Protein AF-A0A817HLG3-F1 (afdb_monomer)

Secondary structure (DSSP, 8-state):
------PPB-BTTBSB---S-HHHH-GGG-SSPPSS-------------TTS-SEEEEEEEEEE-TT--EEEEEEEEEEE----

Foldseek 3Di:
DDDDDDFDDQDPNDTPDDDDDPCVVCVVQPPPDDPDDDDDDDPDPDPDDPPNDFAFDKDKDWDADPVGDIDIDIDGRDGDDDDD

Nearest PDB structures (foldseek):
  2ivq-assembly1_D  TM=3.618E-01  e=7.288E+00  Escherichia coli
  8dy7-assembly1_G  TM=3.253E-01  e=8.868E+00  Streptomyces venezuelae

Sequence (84 aa):
MLFSYVSLPCISGIGSCTYDDLCTICPQCGCPLTVGDHTLTIPITIYVDSWALVGNYQGQVDIQTSSGAKGCVQVSNVHIKSSK

Radius of gyration: 15.33 Å; Cα contacts (8 Å, |Δi|>4): 63; chains: 1; bounding box: 37×30×39 Å

pLDDT: mean 77.65, std 11.49, range [39.25, 91.94]

Mean predicted aligned error: 7.72 Å

Structure (mmCIF, N/CA/C/O backbone):
data_AF-A0A817HLG3-F1
#
_entry.id   AF-A0A817HLG3-F1
#
loop_
_atom_site.group_PDB
_atom_site.id
_atom_site.type_symbol
_atom_site.label_atom_id
_atom_site.label_alt_id
_atom_site.label_comp_id
_atom_site.label_asym_id
_atom_site.label_entity_id
_atom_site.label_seq_id
_atom_site.pdbx_PDB_ins_code
_atom_site.Cartn_x
_atom_site.Cartn_y
_atom_site.Cartn_z
_atom_site.occupancy
_atom_site.B_iso_or_equiv
_atom_site.auth_seq_id
_atom_site.auth_comp_id
_atom_site.aut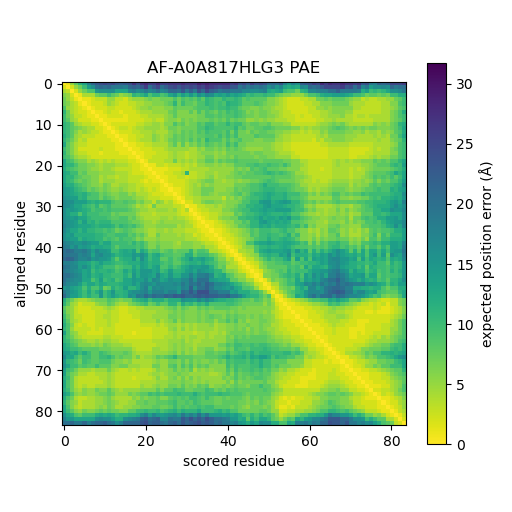h_asym_id
_atom_site.auth_atom_id
_atom_site.pdbx_PDB_model_num
ATOM 1 N N . MET A 1 1 ? 3.962 -16.747 -27.222 1.00 39.25 1 MET A N 1
ATOM 2 C CA . MET A 1 1 ? 4.807 -16.111 -26.188 1.00 39.25 1 MET A CA 1
ATOM 3 C C . MET A 1 1 ? 3.984 -16.028 -24.914 1.00 39.25 1 MET A C 1
ATOM 5 O O . MET A 1 1 ? 2.887 -15.492 -24.979 1.00 39.25 1 MET A O 1
ATOM 9 N N . LEU A 1 2 ? 4.451 -16.616 -23.810 1.00 52.56 2 LEU A N 1
ATOM 10 C CA . LEU A 1 2 ? 3.822 -16.480 -22.491 1.00 52.56 2 LEU A CA 1
ATOM 11 C C . LEU A 1 2 ? 4.391 -15.226 -21.821 1.00 52.56 2 LEU A C 1
ATOM 13 O O . LEU A 1 2 ? 5.582 -15.180 -21.523 1.00 52.56 2 LEU A O 1
ATOM 17 N N . PHE A 1 3 ? 3.558 -14.213 -21.607 1.00 64.12 3 PHE A N 1
ATOM 18 C CA . PHE A 1 3 ? 3.899 -13.098 -20.728 1.00 64.12 3 PHE A CA 1
ATOM 19 C C . PHE A 1 3 ? 3.541 -13.509 -19.298 1.00 64.12 3 PHE A C 1
ATOM 21 O O . PHE A 1 3 ? 2.425 -13.9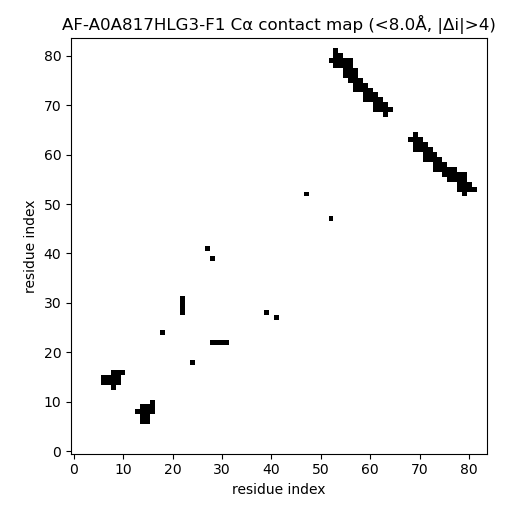64 -19.056 1.00 64.12 3 PHE A O 1
ATOM 28 N N . SER A 1 4 ? 4.494 -13.397 -18.372 1.00 77.94 4 SER A N 1
ATOM 29 C CA . SER A 1 4 ? 4.304 -13.747 -16.959 1.00 77.94 4 SER A CA 1
ATOM 30 C C . SER A 1 4 ? 4.423 -12.483 -16.115 1.00 77.94 4 SER A C 1
ATOM 32 O O . SER A 1 4 ? 5.354 -11.705 -16.315 1.00 77.94 4 SER A O 1
ATOM 34 N N . TYR A 1 5 ? 3.493 -12.278 -15.184 1.00 84.06 5 TYR A N 1
ATOM 35 C CA . TYR A 1 5 ? 3.584 -11.194 -14.208 1.00 84.06 5 TYR A CA 1
ATOM 36 C C . TYR A 1 5 ? 4.468 -11.613 -13.035 1.00 84.06 5 TYR A C 1
ATOM 38 O O . TYR A 1 5 ? 4.417 -12.759 -12.589 1.00 84.06 5 TYR A O 1
ATOM 46 N N . VAL A 1 6 ? 5.261 -10.670 -12.526 1.00 84.50 6 VAL A N 1
ATOM 47 C CA . VAL A 1 6 ? 6.101 -10.854 -11.338 1.00 84.50 6 VAL A CA 1
ATOM 48 C C . VAL A 1 6 ? 5.572 -9.952 -10.229 1.00 84.50 6 VAL A C 1
ATOM 50 O O . VAL A 1 6 ? 5.257 -8.789 -10.474 1.00 84.50 6 VAL A O 1
ATOM 53 N N . SER A 1 7 ? 5.465 -10.492 -9.014 1.00 86.56 7 SER A N 1
ATOM 54 C CA . SER A 1 7 ? 5.043 -9.715 -7.849 1.00 86.56 7 SER A CA 1
ATOM 55 C C . SER A 1 7 ? 6.164 -8.783 -7.406 1.00 86.56 7 SER A C 1
ATOM 57 O O . SER A 1 7 ? 7.288 -9.230 -7.173 1.00 86.56 7 SER A O 1
ATOM 59 N N . LEU A 1 8 ? 5.854 -7.498 -7.257 1.00 84.12 8 LEU A N 1
ATOM 60 C CA . LEU A 1 8 ? 6.795 -6.524 -6.713 1.00 84.12 8 LEU A CA 1
ATOM 61 C C . LEU A 1 8 ? 6.794 -6.627 -5.181 1.00 84.12 8 LEU A C 1
ATOM 63 O O . LEU A 1 8 ? 5.717 -6.507 -4.584 1.00 84.12 8 LEU A O 1
ATOM 67 N N . PRO A 1 9 ? 7.945 -6.856 -4.526 1.00 86.62 9 PRO A N 1
ATOM 68 C CA . PRO A 1 9 ? 8.016 -6.835 -3.068 1.00 86.62 9 PRO A CA 1
ATOM 69 C C . PRO A 1 9 ? 7.719 -5.429 -2.537 1.00 86.62 9 PRO A C 1
ATOM 71 O O . PRO A 1 9 ? 7.846 -4.449 -3.267 1.00 86.62 9 PRO A O 1
ATOM 74 N N . CYS A 1 10 ? 7.337 -5.326 -1.264 1.00 86.06 10 CYS A N 1
ATOM 75 C CA . CYS A 1 10 ? 7.191 -4.029 -0.613 1.00 86.06 10 CYS A CA 1
ATOM 76 C C . CYS A 1 10 ? 8.571 -3.404 -0.370 1.00 86.06 10 CYS A C 1
ATOM 78 O O . CYS A 1 10 ? 9.337 -3.895 0.461 1.00 86.06 10 CYS A O 1
ATOM 80 N N . ILE A 1 11 ? 8.889 -2.329 -1.086 1.00 82.44 11 ILE A N 1
ATOM 81 C CA . ILE A 1 11 ? 10.127 -1.560 -0.931 1.00 82.44 11 ILE A CA 1
ATOM 82 C C . ILE A 1 11 ? 9.733 -0.102 -0.739 1.00 82.44 11 ILE A C 1
ATOM 84 O O . ILE A 1 11 ? 9.047 0.468 -1.580 1.00 82.44 11 ILE A O 1
ATOM 88 N N . SER A 1 12 ? 10.144 0.497 0.380 1.00 79.94 12 SER A N 1
ATOM 89 C CA . SER A 1 12 ? 9.888 1.917 0.676 1.00 79.94 12 SER A CA 1
ATOM 90 C C . SER A 1 12 ? 8.409 2.329 0.569 1.00 79.94 12 SER A C 1
ATOM 92 O O . SER A 1 12 ? 8.099 3.456 0.199 1.00 79.94 12 SER A O 1
ATOM 94 N N . GLY A 1 13 ? 7.483 1.416 0.884 1.00 76.25 13 GLY A N 1
ATOM 95 C CA . GLY A 1 13 ? 6.042 1.666 0.774 1.00 76.25 13 GLY A CA 1
ATOM 96 C C . GLY A 1 13 ? 5.470 1.530 -0.643 1.00 76.25 13 GLY A C 1
ATOM 97 O O . GLY A 1 13 ? 4.360 1.990 -0.889 1.00 76.25 13 GLY A O 1
ATOM 98 N N . ILE A 1 14 ? 6.199 0.907 -1.573 1.00 78.75 14 ILE A N 1
ATOM 99 C CA . ILE A 1 14 ? 5.756 0.635 -2.946 1.00 78.75 14 ILE A CA 1
ATOM 100 C C . ILE A 1 14 ? 5.801 -0.877 -3.205 1.00 78.75 14 ILE A C 1
ATOM 102 O O . ILE A 1 14 ? 6.770 -1.540 -2.845 1.00 78.75 14 ILE A O 1
ATOM 106 N N . GLY A 1 15 ? 4.769 -1.422 -3.858 1.00 82.81 15 GLY A N 1
ATOM 107 C CA . GLY A 1 15 ? 4.664 -2.841 -4.218 1.00 82.81 15 GLY A CA 1
ATOM 108 C C . GLY A 1 15 ? 3.614 -3.581 -3.390 1.00 82.81 15 GLY A C 1
ATOM 109 O O . GLY A 1 15 ? 2.574 -3.021 -3.050 1.00 82.81 15 GLY A O 1
ATOM 110 N N . SER A 1 16 ? 3.875 -4.850 -3.074 1.00 89.19 16 SER A N 1
ATOM 111 C CA . SER A 1 16 ? 2.958 -5.714 -2.308 1.00 89.19 16 SER A CA 1
ATOM 112 C C . SER A 1 16 ? 3.064 -5.442 -0.802 1.00 89.19 16 SER A C 1
ATOM 114 O O . SER A 1 16 ? 3.513 -6.293 -0.033 1.00 89.19 16 SER A O 1
ATOM 116 N N . CYS A 1 17 ? 2.739 -4.219 -0.388 1.00 88.69 17 CYS A N 1
ATOM 117 C CA . CYS A 1 17 ? 2.804 -3.780 1.003 1.00 88.69 17 CYS A CA 1
ATOM 118 C C . CYS A 1 17 ? 1.543 -4.165 1.782 1.00 88.69 17 CYS A C 1
ATOM 120 O O . CYS A 1 17 ? 0.439 -4.169 1.245 1.00 88.69 17 CYS A O 1
ATOM 122 N N . THR A 1 18 ? 1.715 -4.468 3.068 1.00 91.94 18 THR A N 1
ATOM 123 C CA . THR A 1 18 ? 0.614 -4.595 4.029 1.00 91.94 18 THR A CA 1
ATOM 124 C C . THR A 1 18 ? 0.714 -3.441 5.004 1.00 91.94 18 THR A C 1
ATOM 126 O O . THR A 1 18 ? 1.806 -3.121 5.473 1.00 91.94 18 THR A O 1
ATOM 129 N N . TYR A 1 19 ? -0.421 -2.822 5.290 1.00 88.56 19 TYR A N 1
ATOM 130 C CA . TYR A 1 19 ? -0.504 -1.718 6.223 1.00 88.56 19 TYR A CA 1
ATOM 131 C C . TYR A 1 19 ? -1.618 -1.990 7.219 1.00 88.56 19 TYR A C 1
ATOM 133 O O . TYR A 1 19 ? -2.692 -2.454 6.836 1.00 88.56 19 TYR A O 1
ATOM 141 N N . ASP A 1 20 ? -1.357 -1.667 8.479 1.00 88.88 20 ASP A N 1
ATOM 142 C CA . ASP A 1 20 ? -2.275 -1.982 9.572 1.00 88.88 20 ASP A CA 1
ATOM 143 C C . ASP A 1 20 ? -3.468 -1.022 9.636 1.00 88.88 20 ASP A C 1
ATOM 145 O O . ASP A 1 20 ? -4.542 -1.394 10.103 1.00 88.88 20 ASP A O 1
ATOM 149 N N . ASP A 1 21 ? -3.288 0.213 9.160 1.00 86.12 21 ASP A N 1
ATOM 150 C CA . ASP A 1 21 ? -4.297 1.259 9.267 1.00 86.12 21 ASP A CA 1
ATOM 151 C C . ASP A 1 21 ? -4.398 2.108 7.996 1.00 86.12 21 ASP A C 1
ATOM 153 O O . ASP A 1 21 ? -3.517 2.908 7.669 1.00 86.12 21 ASP A O 1
ATOM 157 N N . LEU A 1 22 ? -5.538 1.977 7.313 1.00 82.56 22 LEU A N 1
ATOM 158 C CA . LEU A 1 22 ? -5.894 2.792 6.153 1.00 82.56 22 LEU A CA 1
ATOM 159 C C . LEU A 1 22 ? -5.880 4.291 6.484 1.00 82.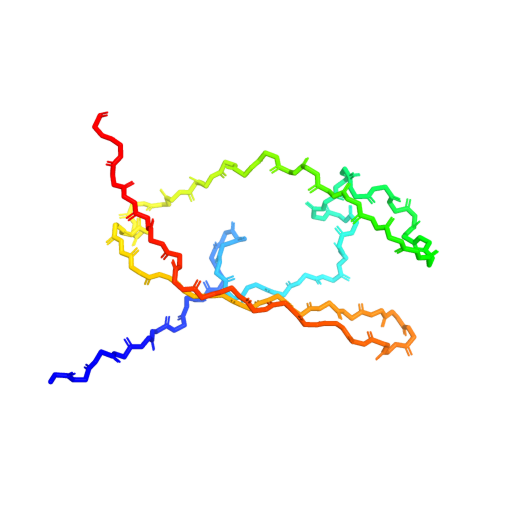56 22 LEU A C 1
ATOM 161 O O . LEU A 1 22 ? -5.493 5.100 5.642 1.00 82.56 22 LEU A O 1
ATOM 165 N N . CYS A 1 23 ? -6.273 4.665 7.701 1.00 82.94 23 CYS A N 1
ATOM 166 C CA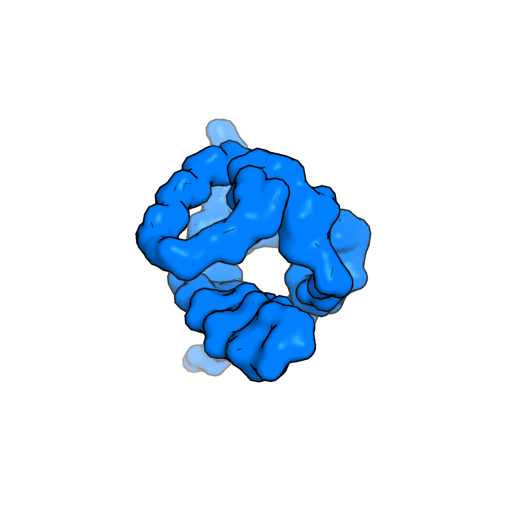 . CYS A 1 23 ? -6.395 6.058 8.122 1.00 82.94 23 CYS A CA 1
ATOM 167 C C . CYS A 1 23 ? -5.034 6.746 8.255 1.00 82.94 23 CYS A C 1
ATOM 169 O O . CYS A 1 23 ? -4.925 7.952 8.038 1.00 82.94 23 CYS A O 1
ATOM 171 N N . THR A 1 24 ? -3.986 5.973 8.542 1.00 84.44 24 THR A N 1
ATOM 172 C CA . THR A 1 24 ? -2.609 6.471 8.582 1.00 84.44 24 THR A CA 1
ATOM 173 C C . THR A 1 24 ? -2.054 6.704 7.171 1.00 84.44 24 THR A C 1
ATOM 175 O O . THR A 1 24 ? -1.345 7.680 6.937 1.00 84.44 24 THR A O 1
ATOM 178 N N . ILE A 1 25 ? -2.400 5.843 6.208 1.00 80.12 25 ILE A N 1
ATOM 179 C CA . ILE A 1 25 ? -1.911 5.932 4.816 1.00 80.12 25 ILE A CA 1
ATOM 180 C C . ILE A 1 25 ? -2.704 6.966 4.011 1.00 80.12 25 ILE A C 1
ATOM 182 O O . ILE A 1 25 ? -2.183 7.588 3.086 1.00 80.12 25 ILE A O 1
ATOM 186 N N . CYS A 1 26 ? -3.979 7.149 4.352 1.00 76.38 26 CYS A N 1
ATOM 187 C CA . CYS A 1 26 ? -4.887 8.067 3.686 1.00 76.38 26 CYS A CA 1
ATOM 188 C C . CYS A 1 26 ? -5.536 9.024 4.698 1.00 76.38 26 CYS A C 1
ATOM 190 O O . CYS A 1 26 ? -6.713 8.869 5.035 1.00 76.38 26 CYS A O 1
ATOM 192 N N . PRO A 1 27 ? -4.816 10.066 5.150 1.00 77.50 27 PRO A N 1
ATOM 193 C CA . PRO A 1 27 ? -5.377 11.076 6.049 1.00 77.50 27 PRO A CA 1
ATOM 194 C C . PRO A 1 27 ? -6.614 11.768 5.455 1.00 77.50 27 PRO A C 1
ATOM 196 O O . PRO A 1 27 ? -7.572 12.072 6.162 1.00 77.50 27 PRO A O 1
ATOM 199 N N . GLN A 1 28 ? -6.631 11.960 4.130 1.00 75.94 28 GLN A N 1
ATOM 200 C CA . GLN A 1 28 ? -7.768 12.518 3.391 1.00 75.94 28 GLN A CA 1
ATOM 201 C C . GLN A 1 28 ? -8.986 11.584 3.281 1.00 75.94 28 GLN A C 1
ATOM 203 O O . GLN A 1 28 ? -10.024 12.015 2.787 1.00 75.94 28 GLN A O 1
ATOM 208 N N . CYS A 1 29 ? -8.895 10.328 3.733 1.00 75.81 29 CYS A N 1
ATOM 209 C CA . CYS A 1 29 ? -10.017 9.392 3.687 1.00 75.81 29 CYS A CA 1
ATOM 210 C C . CYS A 1 29 ? -11.090 9.655 4.759 1.00 75.81 29 CYS A C 1
ATOM 212 O O . CYS A 1 29 ? -12.133 9.010 4.728 1.00 75.81 29 CYS A O 1
ATOM 214 N N . GLY A 1 30 ? -10.873 10.603 5.681 1.00 75.62 30 GLY A N 1
ATOM 215 C CA . GLY A 1 30 ? -11.916 11.058 6.606 1.00 75.62 30 GLY A CA 1
ATOM 216 C C . GLY A 1 30 ? -12.374 9.979 7.586 1.00 75.62 30 GLY A C 1
ATOM 217 O O . GLY A 1 30 ? -13.568 9.750 7.752 1.00 75.62 30 GLY A O 1
ATOM 218 N N . CYS A 1 31 ? -11.428 9.290 8.222 1.00 82.12 31 CYS A N 1
ATOM 219 C CA . CYS A 1 31 ? -11.747 8.252 9.193 1.00 82.12 31 CYS A CA 1
ATOM 220 C C . CYS A 1 31 ? -12.404 8.797 10.480 1.00 82.12 31 CYS A C 1
ATOM 222 O O . CYS A 1 31 ? -12.042 9.888 10.927 1.00 82.12 31 CYS A O 1
ATOM 224 N N . PRO A 1 32 ? -13.289 8.018 11.140 1.00 83.06 32 PRO A N 1
ATOM 225 C CA . PRO A 1 3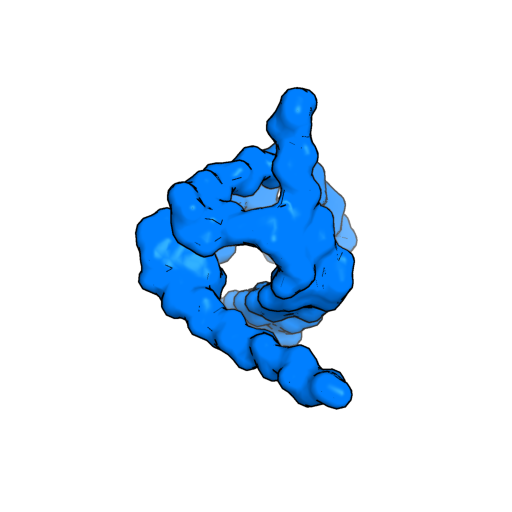2 ? -13.722 6.663 10.778 1.00 83.06 32 PRO A CA 1
ATOM 226 C C . PRO A 1 32 ? -14.687 6.641 9.582 1.00 83.06 32 PRO A C 1
ATOM 228 O O . PRO A 1 32 ? -15.606 7.451 9.500 1.00 83.06 32 PRO A O 1
ATOM 231 N N . LEU A 1 33 ? -14.504 5.672 8.677 1.00 79.31 33 LEU A N 1
ATOM 232 C CA . LEU A 1 33 ? -15.396 5.479 7.531 1.00 79.31 33 LEU A CA 1
ATOM 233 C C . LEU A 1 33 ? -16.764 4.975 8.007 1.00 79.31 33 LEU A C 1
ATOM 235 O O . LEU A 1 33 ? -16.874 3.909 8.617 1.00 79.31 33 LEU A O 1
ATOM 239 N N . THR A 1 34 ? -17.813 5.741 7.723 1.00 81.44 34 THR A N 1
ATOM 240 C CA . THR A 1 34 ? -19.200 5.344 7.982 1.00 81.44 34 THR A CA 1
ATOM 241 C C . THR A 1 34 ? -19.729 4.446 6.866 1.00 81.44 34 THR A C 1
ATOM 243 O O . THR A 1 34 ? -19.193 4.418 5.761 1.00 81.44 34 THR A O 1
ATOM 246 N N . VAL A 1 35 ? -20.795 3.689 7.130 1.00 81.00 35 VAL A N 1
ATOM 247 C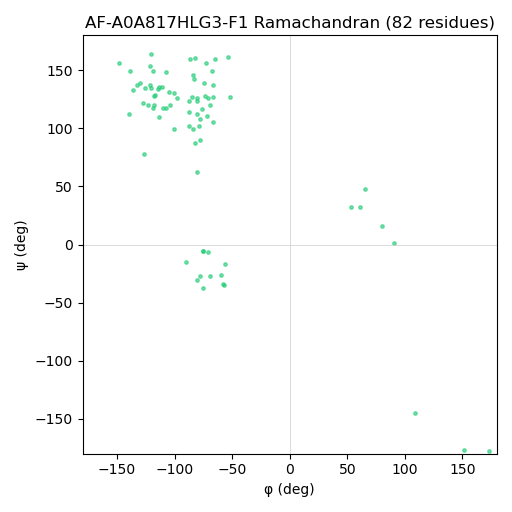 CA . VAL A 1 35 ? -21.454 2.898 6.081 1.00 81.00 35 VAL A CA 1
ATOM 248 C C . VAL A 1 35 ? -22.097 3.845 5.064 1.00 81.00 35 VAL A C 1
ATOM 250 O O . VAL A 1 35 ? -22.880 4.712 5.448 1.00 81.00 35 VAL A O 1
ATOM 253 N N . GLY A 1 36 ? -21.781 3.666 3.782 1.00 79.06 36 GLY A N 1
ATOM 254 C CA . GLY A 1 36 ? -22.319 4.468 2.686 1.00 79.06 36 GLY A CA 1
ATOM 255 C C . GLY A 1 36 ? -21.351 4.567 1.510 1.00 79.06 36 GLY A C 1
ATOM 256 O O . GLY A 1 36 ? -20.275 3.967 1.526 1.00 79.06 36 GLY A O 1
ATOM 257 N N . ASP A 1 37 ? -21.746 5.338 0.501 1.00 80.25 37 ASP A N 1
ATOM 258 C CA . ASP A 1 37 ? -20.912 5.606 -0.666 1.00 80.25 37 ASP A CA 1
ATOM 259 C C . ASP A 1 37 ? -19.886 6.698 -0.348 1.00 80.25 37 ASP A C 1
ATOM 261 O O . ASP A 1 37 ? -20.239 7.805 0.065 1.00 80.25 37 ASP A O 1
ATOM 265 N N . HIS A 1 38 ? -18.609 6.399 -0.584 1.00 74.81 38 HIS A N 1
ATOM 266 C CA . HIS A 1 38 ? -17.502 7.337 -0.401 1.00 74.81 38 HIS A CA 1
ATOM 267 C C . HIS A 1 38 ? -16.814 7.587 -1.736 1.00 74.81 38 HIS A C 1
ATOM 269 O O . HIS A 1 38 ? -16.411 6.649 -2.422 1.00 74.81 38 HIS A O 1
ATOM 275 N N . THR A 1 39 ? -16.652 8.857 -2.106 1.00 75.56 39 THR A N 1
ATOM 276 C CA . THR A 1 39 ? -15.857 9.252 -3.276 1.00 75.56 39 THR A CA 1
ATOM 277 C C . THR A 1 39 ? -14.559 9.881 -2.801 1.00 75.56 39 THR A C 1
ATOM 279 O O . THR A 1 39 ? -14.567 10.924 -2.152 1.00 75.56 39 THR A O 1
ATOM 282 N N . LEU A 1 40 ? -13.437 9.253 -3.146 1.00 67.19 40 LEU A N 1
ATOM 283 C CA . LEU A 1 40 ? -12.103 9.713 -2.780 1.00 67.19 40 LEU A CA 1
ATOM 284 C C . LEU A 1 40 ? -11.384 10.206 -4.032 1.00 67.19 40 LEU A C 1
ATOM 286 O O . LEU A 1 40 ? -11.128 9.437 -4.955 1.00 67.19 40 LEU A O 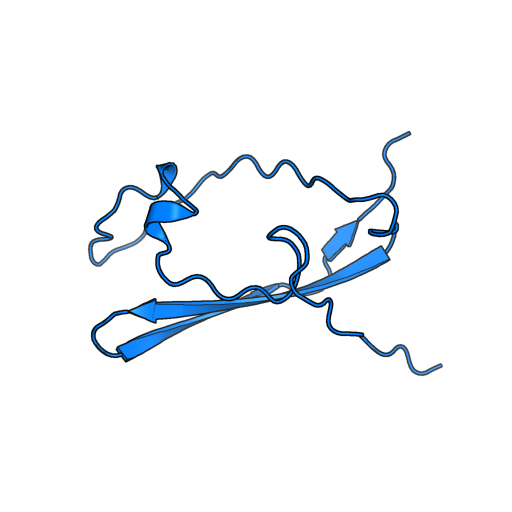1
ATOM 290 N N . THR A 1 41 ? -11.044 11.494 -4.057 1.00 66.81 41 THR A N 1
ATOM 291 C CA . THR A 1 41 ? -10.170 12.062 -5.091 1.00 66.81 41 THR A CA 1
ATOM 292 C C . THR A 1 41 ? -8.780 12.198 -4.502 1.00 66.81 41 THR A C 1
ATOM 294 O O . THR A 1 41 ? -8.504 13.129 -3.749 1.00 66.81 41 THR A O 1
ATOM 297 N N . ILE A 1 42 ? -7.912 11.238 -4.810 1.00 59.94 42 ILE A N 1
ATOM 298 C CA . ILE A 1 42 ? -6.539 11.231 -4.314 1.00 59.94 42 ILE A CA 1
ATOM 299 C C . ILE A 1 42 ? -5.632 11.673 -5.467 1.00 59.94 42 ILE A C 1
ATOM 301 O O . ILE A 1 42 ? -5.633 11.010 -6.506 1.00 59.94 42 ILE A O 1
ATOM 305 N N . PRO A 1 43 ? -4.864 12.770 -5.333 1.00 56.59 43 PRO A N 1
ATOM 306 C CA . PRO A 1 43 ? -3.829 13.090 -6.304 1.00 56.59 43 PRO A CA 1
ATOM 307 C C . PRO A 1 43 ? -2.741 12.014 -6.213 1.00 56.59 43 PRO A C 1
ATOM 309 O O . PRO A 1 43 ? -1.980 11.961 -5.248 1.00 56.59 43 PRO A O 1
ATOM 312 N N . ILE A 1 44 ? -2.696 11.114 -7.197 1.00 55.81 44 ILE A N 1
ATOM 313 C CA . ILE A 1 44 ? -1.685 10.059 -7.241 1.00 55.81 44 ILE A CA 1
ATOM 314 C C . ILE A 1 44 ? -0.425 10.635 -7.889 1.00 55.81 44 ILE A C 1
ATOM 316 O O . ILE A 1 44 ? -0.325 10.712 -9.113 1.00 55.81 44 ILE A O 1
ATOM 320 N N . THR A 1 45 ? 0.555 11.018 -7.073 1.00 56.00 45 THR A N 1
ATOM 321 C CA . THR A 1 45 ? 1.924 11.244 -7.552 1.00 56.00 45 THR A CA 1
ATOM 322 C C . THR A 1 45 ? 2.663 9.914 -7.490 1.00 56.00 45 THR A C 1
ATOM 324 O O . THR A 1 45 ? 3.059 9.464 -6.416 1.00 56.00 45 THR A O 1
ATOM 327 N N . ILE A 1 46 ? 2.818 9.251 -8.638 1.00 59.47 46 ILE A N 1
ATOM 328 C CA . ILE A 1 46 ? 3.562 7.991 -8.714 1.00 59.47 46 ILE A CA 1
ATOM 329 C C . ILE A 1 46 ? 5.055 8.323 -8.728 1.00 59.47 46 ILE A C 1
ATOM 331 O O . ILE A 1 46 ? 5.605 8.713 -9.758 1.00 59.47 46 ILE A O 1
ATOM 335 N N . TYR A 1 47 ? 5.713 8.158 -7.582 1.00 56.91 47 TYR A N 1
ATOM 336 C CA . TYR A 1 47 ? 7.170 8.137 -7.507 1.00 56.91 47 TYR A CA 1
ATOM 337 C C . TYR A 1 47 ? 7.649 6.768 -7.978 1.00 56.91 47 TYR A C 1
ATOM 339 O O . TYR A 1 47 ? 7.735 5.812 -7.214 1.00 56.91 47 TYR A O 1
ATOM 347 N N . VAL A 1 48 ? 7.887 6.663 -9.279 1.00 61.31 48 VAL A N 1
ATOM 348 C CA . VAL A 1 48 ? 8.563 5.509 -9.858 1.00 61.31 48 VAL A CA 1
ATOM 349 C C . VAL A 1 48 ? 10.057 5.658 -9.587 1.00 61.31 48 VAL A C 1
ATOM 351 O O . VAL A 1 48 ? 10.718 6.522 -10.162 1.00 61.31 48 VAL A O 1
ATOM 354 N N . ASP A 1 49 ? 10.583 4.831 -8.682 1.00 59.41 49 ASP A N 1
ATOM 355 C CA . ASP A 1 49 ? 12.027 4.631 -8.551 1.00 59.41 49 ASP A CA 1
ATOM 356 C C . ASP A 1 49 ? 12.627 4.240 -9.912 1.00 59.41 49 ASP A C 1
ATOM 358 O O . ASP A 1 49 ? 11.928 3.757 -10.803 1.00 59.41 49 ASP A O 1
ATOM 362 N N . SER A 1 50 ? 13.943 4.377 -10.085 1.00 63.22 50 SER A N 1
ATOM 363 C CA . SER A 1 50 ? 14.627 4.083 -11.358 1.00 63.22 50 SER A CA 1
ATOM 364 C C . SER A 1 50 ? 14.410 2.659 -11.901 1.00 63.22 50 SER A C 1
ATOM 366 O O . SER A 1 50 ? 14.650 2.411 -13.082 1.00 63.22 50 SER A O 1
ATOM 368 N N . TRP A 1 51 ? 13.944 1.727 -11.062 1.00 59.31 51 TRP A N 1
ATOM 369 C CA . TRP A 1 51 ? 13.579 0.359 -11.434 1.00 59.31 51 TRP A CA 1
ATOM 370 C C . TRP A 1 51 ? 12.112 0.193 -11.861 1.00 59.31 51 TRP A C 1
ATOM 372 O O . TRP A 1 51 ? 11.767 -0.833 -12.447 1.00 59.31 51 TRP A O 1
ATOM 382 N N . ALA A 1 52 ? 11.236 1.161 -11.588 1.00 60.09 52 ALA A N 1
ATOM 383 C CA . ALA A 1 52 ? 9.842 1.118 -12.002 1.00 60.09 52 ALA A CA 1
ATOM 384 C C . ALA A 1 52 ? 9.732 1.594 -13.459 1.00 60.09 52 ALA A C 1
ATOM 386 O O . ALA A 1 52 ? 9.581 2.770 -13.790 1.00 60.09 52 ALA A O 1
ATOM 387 N N . LEU A 1 53 ? 9.906 0.618 -14.346 1.00 66.31 53 LEU A N 1
ATOM 388 C CA . LEU A 1 53 ? 10.028 0.785 -15.788 1.00 66.31 53 LEU A CA 1
ATOM 389 C C . LEU A 1 53 ? 8.682 1.136 -16.446 1.00 66.31 53 LEU A C 1
ATOM 391 O O . LEU A 1 53 ? 7.608 0.777 -15.965 1.00 66.31 53 LEU A O 1
ATOM 395 N N . VAL A 1 54 ? 8.742 1.776 -17.615 1.00 76.94 54 VAL A N 1
ATOM 396 C CA . VAL A 1 54 ? 7.618 1.837 -18.566 1.00 76.94 54 VAL A CA 1
ATOM 397 C C . VAL A 1 54 ? 7.125 0.414 -18.829 1.00 76.94 54 VAL A C 1
ATOM 399 O O . VAL A 1 54 ? 7.920 -0.458 -19.184 1.00 76.94 54 VAL A O 1
ATOM 402 N N . GLY A 1 55 ? 5.830 0.158 -18.654 1.00 79.81 55 GLY A N 1
ATOM 403 C CA . GLY A 1 55 ? 5.332 -1.212 -18.717 1.00 79.81 55 GLY A CA 1
ATOM 404 C C . GLY A 1 55 ? 3.868 -1.393 -18.345 1.00 79.81 55 GLY A C 1
ATOM 405 O O . GLY A 1 55 ? 3.142 -0.436 -18.071 1.00 79.81 55 GLY A O 1
ATOM 406 N N . ASN A 1 56 ? 3.449 -2.660 -18.368 1.00 85.62 56 ASN A N 1
ATOM 407 C CA . ASN A 1 56 ? 2.112 -3.096 -17.981 1.00 85.62 56 ASN A CA 1
ATOM 408 C C . ASN A 1 56 ? 2.135 -3.607 -16.543 1.00 85.62 56 ASN A C 1
ATOM 410 O O . ASN A 1 56 ? 2.892 -4.520 -16.218 1.00 85.62 56 ASN A O 1
ATOM 414 N N . TYR A 1 57 ? 1.257 -3.055 -15.720 1.00 84.12 57 TYR A N 1
ATOM 415 C CA . TYR A 1 57 ? 1.124 -3.360 -14.310 1.00 84.12 57 TYR A CA 1
ATOM 416 C C . TYR A 1 57 ? -0.287 -3.851 -14.001 1.00 84.12 57 TYR A C 1
ATOM 418 O O . TYR A 1 57 ? -1.269 -3.527 -14.677 1.00 84.12 57 TYR A O 1
ATOM 426 N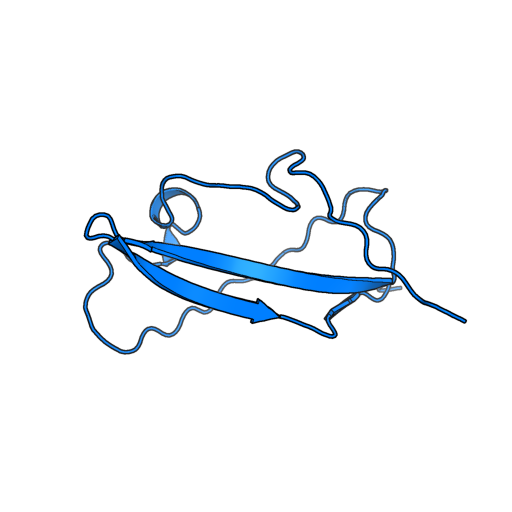 N . GLN A 1 58 ? -0.361 -4.641 -12.942 1.00 90.12 58 GLN A N 1
ATOM 427 C CA . GLN A 1 58 ? -1.594 -5.076 -12.316 1.00 90.12 58 GLN A CA 1
ATOM 428 C C . GLN A 1 58 ? -1.403 -5.008 -10.805 1.00 90.12 58 GLN A C 1
ATOM 430 O O . GLN A 1 58 ? -0.286 -5.180 -10.311 1.00 90.12 58 GLN A O 1
ATOM 435 N N . GLY A 1 59 ? -2.482 -4.744 -10.085 1.00 88.62 59 GLY A N 1
A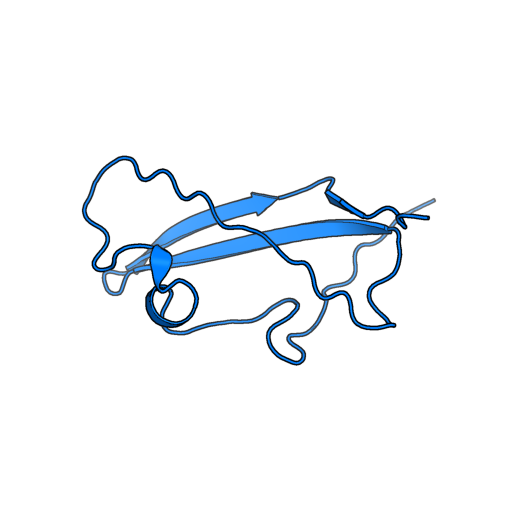TOM 436 C CA . GLY A 1 59 ? -2.468 -4.615 -8.639 1.00 88.62 59 GLY A CA 1
ATOM 437 C C . GLY A 1 59 ? -3.780 -5.082 -8.038 1.00 88.62 59 GLY A C 1
ATOM 438 O O . GLY A 1 59 ? -4.823 -5.095 -8.691 1.00 88.62 59 GLY A O 1
ATOM 439 N N . GLN A 1 60 ? -3.714 -5.461 -6.774 1.00 91.12 60 GLN A N 1
ATOM 440 C CA . GLN A 1 60 ? -4.869 -5.783 -5.957 1.00 91.12 60 GLN A CA 1
ATOM 441 C C . GLN A 1 60 ? -4.706 -5.066 -4.625 1.00 91.12 60 GLN A C 1
ATOM 443 O O . GLN A 1 60 ? -3.610 -5.036 -4.068 1.00 91.12 60 GLN A O 1
ATOM 448 N N . VAL A 1 61 ? -5.795 -4.483 -4.139 1.00 88.19 61 VAL A N 1
ATOM 449 C CA . VAL A 1 61 ? -5.877 -3.879 -2.815 1.00 88.19 61 VAL A CA 1
ATOM 450 C C . VAL A 1 61 ? -6.945 -4.625 -2.038 1.00 88.19 61 VAL A C 1
ATOM 452 O O . VAL A 1 61 ? -8.117 -4.614 -2.416 1.00 88.19 61 VAL A O 1
ATOM 455 N N . ASP A 1 62 ? -6.526 -5.259 -0.950 1.00 91.06 62 ASP A N 1
ATOM 456 C CA . ASP A 1 62 ? -7.422 -5.898 0.001 1.00 91.06 62 ASP A CA 1
ATOM 457 C C . ASP A 1 62 ? -7.604 -4.978 1.206 1.00 91.06 62 ASP A C 1
ATOM 459 O O . ASP A 1 62 ? -6.639 -4.472 1.778 1.00 91.06 62 ASP A O 1
ATOM 463 N N . ILE A 1 63 ? -8.857 -4.751 1.586 1.00 87.62 63 ILE A N 1
ATOM 464 C CA . ILE A 1 63 ? -9.236 -3.924 2.729 1.00 87.62 63 ILE A CA 1
ATOM 465 C C . ILE A 1 63 ? -9.954 -4.828 3.717 1.00 87.62 63 ILE A C 1
ATOM 467 O O . ILE A 1 63 ? -10.906 -5.519 3.355 1.00 87.62 63 ILE A O 1
ATOM 471 N N . GLN A 1 64 ? -9.523 -4.815 4.973 1.00 87.88 64 GLN A N 1
ATOM 472 C CA . GLN A 1 64 ? -10.160 -5.576 6.038 1.00 87.88 64 GLN A CA 1
ATOM 473 C C . GLN A 1 64 ? -10.534 -4.654 7.196 1.00 87.88 64 GLN A C 1
ATOM 475 O O . GLN A 1 64 ? -9.737 -3.823 7.623 1.00 87.88 64 GLN A O 1
ATOM 480 N N . THR A 1 65 ? -11.747 -4.808 7.721 1.00 85.19 65 THR A N 1
ATOM 481 C CA . THR A 1 65 ? -12.174 -4.131 8.949 1.00 85.19 65 THR A CA 1
ATOM 482 C C . THR A 1 65 ? -11.786 -4.950 10.178 1.00 85.19 65 THR A C 1
ATOM 484 O O . THR A 1 65 ? -11.626 -6.171 10.112 1.00 85.19 65 THR A O 1
ATOM 487 N N . SER A 1 66 ? -11.727 -4.305 11.344 1.00 83.19 66 SER A N 1
ATOM 488 C CA . SER A 1 66 ? -11.508 -4.984 12.631 1.00 83.19 66 SER A CA 1
ATOM 489 C C . SER A 1 66 ? -12.589 -6.023 12.967 1.00 83.19 66 SER A C 1
ATOM 491 O O . SER A 1 66 ? -12.310 -7.002 13.651 1.00 83.19 66 SER A O 1
ATOM 493 N N . SER A 1 67 ? -13.810 -5.855 12.444 1.00 84.75 67 SER A N 1
ATOM 494 C CA . SER A 1 67 ? -14.897 -6.841 12.548 1.00 84.75 67 SER A CA 1
ATOM 495 C C . SER A 1 67 ? -14.729 -8.053 11.623 1.00 84.75 67 SER A C 1
ATOM 497 O O . SER A 1 67 ? -15.523 -8.989 11.688 1.00 84.75 67 SER A O 1
ATOM 499 N N . GLY A 1 68 ? -13.711 -8.045 10.758 1.00 83.12 68 GLY A N 1
ATOM 500 C CA . GLY A 1 68 ? -13.393 -9.129 9.835 1.00 83.12 68 GLY A CA 1
ATOM 501 C C . GLY A 1 68 ? -14.054 -9.024 8.461 1.00 83.12 68 GLY A C 1
ATOM 502 O O . GLY A 1 68 ? -13.827 -9.909 7.635 1.00 83.12 68 GLY A O 1
ATOM 503 N N . ALA A 1 69 ? -14.828 -7.969 8.182 1.00 84.12 69 ALA A N 1
ATOM 504 C CA . ALA A 1 69 ? -15.368 -7.740 6.845 1.00 84.12 69 ALA A CA 1
ATOM 505 C C . ALA A 1 69 ? -14.223 -7.436 5.870 1.00 84.12 69 ALA A C 1
ATOM 507 O O . ALA A 1 69 ? -13.301 -6.692 6.204 1.00 84.12 69 ALA A O 1
ATOM 508 N N . LYS A 1 70 ? -14.277 -8.026 4.672 1.00 87.44 70 LYS A N 1
ATOM 509 C CA . LYS A 1 70 ? -13.236 -7.898 3.648 1.00 87.44 70 LYS A CA 1
ATOM 510 C C . LYS A 1 70 ? -13.814 -7.290 2.378 1.00 87.44 70 LYS A C 1
ATOM 512 O O . LYS A 1 70 ? -14.870 -7.714 1.916 1.00 87.44 70 LYS A O 1
ATOM 517 N N . GLY A 1 71 ? -13.096 -6.331 1.817 1.00 86.75 71 GLY A N 1
ATOM 518 C CA . GLY A 1 71 ? -13.286 -5.798 0.476 1.00 86.75 71 GLY A CA 1
ATOM 519 C C . GLY A 1 71 ? -12.029 -6.040 -0.351 1.00 86.75 71 GLY A C 1
ATOM 520 O O . GLY A 1 71 ? -10.927 -6.083 0.188 1.00 86.75 71 GLY A O 1
ATOM 521 N N . CYS A 1 72 ? -12.193 -6.211 -1.657 1.00 88.94 72 CYS A N 1
ATOM 522 C CA . CYS A 1 72 ? -11.090 -6.411 -2.588 1.00 88.94 72 CYS A CA 1
ATOM 523 C C . CYS A 1 72 ? -11.333 -5.546 -3.821 1.00 88.94 72 CYS A C 1
ATOM 525 O O . CYS A 1 72 ? -12.437 -5.541 -4.371 1.00 88.94 72 CYS A O 1
ATOM 527 N N . VAL A 1 73 ? -10.302 -4.827 -4.252 1.00 87.38 73 VAL A N 1
ATOM 528 C CA . VAL A 1 73 ? -10.297 -4.067 -5.501 1.00 87.38 73 VAL A CA 1
ATOM 529 C C . VAL A 1 73 ? -9.130 -4.549 -6.345 1.00 87.38 73 VAL A C 1
ATOM 531 O O . VAL A 1 73 ? -7.975 -4.454 -5.938 1.00 87.38 73 VAL A O 1
ATOM 534 N N . GLN A 1 74 ? -9.426 -5.054 -7.539 1.00 90.12 74 GLN A N 1
ATOM 535 C CA . GLN A 1 74 ? -8.417 -5.458 -8.512 1.00 90.12 74 GLN A CA 1
ATOM 536 C C . GLN A 1 74 ? -8.330 -4.425 -9.629 1.00 90.12 74 GLN A C 1
ATOM 538 O O . GLN A 1 74 ? -9.338 -4.036 -10.219 1.00 90.12 74 GLN A O 1
ATOM 543 N N . VAL A 1 75 ? -7.106 -4.010 -9.942 1.00 85.94 75 VAL A N 1
ATOM 544 C CA . VAL A 1 75 ? -6.801 -3.105 -11.044 1.00 85.94 75 VAL A CA 1
ATOM 545 C C . VAL A 1 75 ? -5.905 -3.848 -12.023 1.00 85.94 75 VAL A C 1
ATOM 547 O O . VAL A 1 75 ? -4.812 -4.300 -11.689 1.00 85.94 75 VAL A O 1
ATOM 550 N N . SER A 1 76 ? -6.375 -3.978 -13.255 1.00 86.88 76 SER A N 1
ATOM 551 C CA . SER A 1 76 ? -5.643 -4.612 -14.350 1.00 86.88 76 SER A CA 1
ATOM 552 C C . SER A 1 76 ? -5.456 -3.624 -15.498 1.00 86.88 76 SER A C 1
ATOM 554 O O . SER A 1 76 ? -6.132 -2.598 -15.560 1.00 86.88 76 SER A O 1
ATOM 556 N N . ASN A 1 77 ? -4.535 -3.934 -16.413 1.00 82.44 77 ASN A N 1
ATOM 557 C CA . ASN A 1 77 ? -4.249 -3.126 -17.605 1.00 82.44 77 ASN A CA 1
ATOM 558 C C . ASN A 1 77 ? -3.753 -1.697 -17.305 1.00 82.44 77 ASN A C 1
ATOM 560 O O . ASN A 1 77 ? -3.995 -0.775 -18.085 1.00 82.44 77 ASN A O 1
ATOM 564 N N . VAL A 1 78 ? -3.026 -1.502 -16.200 1.00 81.88 78 VAL A N 1
ATOM 565 C CA . VAL A 1 78 ? -2.369 -0.219 -15.920 1.00 81.88 78 VAL A CA 1
ATOM 566 C C . VAL A 1 78 ? -1.134 -0.117 -16.804 1.00 81.88 78 VAL A C 1
ATOM 568 O O . VAL A 1 78 ? -0.207 -0.909 -16.673 1.00 81.88 78 VAL A O 1
ATOM 571 N N . HIS A 1 79 ? -1.108 0.854 -17.709 1.00 82.75 79 HIS A N 1
ATOM 572 C CA . HIS A 1 79 ? 0.011 1.045 -18.625 1.00 82.75 79 HIS A CA 1
ATOM 573 C C . HIS A 1 79 ? 0.730 2.360 -18.319 1.00 82.75 79 HIS A C 1
ATOM 575 O O . HIS A 1 79 ? 0.196 3.442 -18.574 1.00 82.75 79 HIS A O 1
ATOM 581 N N . ILE A 1 80 ? 1.945 2.267 -17.779 1.00 78.06 80 ILE A N 1
ATOM 582 C CA . ILE A 1 80 ? 2.776 3.435 -17.467 1.00 78.06 80 ILE A CA 1
ATOM 583 C C . ILE A 1 80 ? 3.588 3.796 -18.707 1.00 78.06 80 ILE A C 1
ATOM 585 O O . ILE A 1 80 ? 4.341 2.966 -19.214 1.00 78.06 80 ILE A O 1
ATOM 589 N N . LYS A 1 81 ? 3.454 5.042 -19.175 1.00 77.06 81 LYS A N 1
ATOM 590 C CA . LYS A 1 81 ? 4.233 5.610 -20.286 1.00 77.06 81 LYS A CA 1
ATOM 591 C C . LYS A 1 81 ? 5.239 6.628 -19.755 1.00 77.06 81 LYS A C 1
ATOM 593 O O . LYS A 1 81 ? 4.961 7.324 -18.786 1.00 77.06 81 LYS A O 1
ATOM 598 N N . SER A 1 82 ? 6.383 6.751 -20.424 1.00 68.44 82 SER A N 1
ATOM 599 C CA . SER A 1 82 ? 7.316 7.853 -20.174 1.00 68.44 82 SER A CA 1
ATOM 600 C C . SER A 1 82 ? 6.708 9.154 -20.702 1.00 68.44 82 SER A C 1
ATOM 602 O O . SER A 1 82 ? 6.311 9.220 -21.868 1.00 68.44 82 SER A O 1
ATOM 604 N N . SER A 1 83 ? 6.626 10.174 -19.847 1.00 59.97 83 SER A N 1
ATOM 605 C CA . SER A 1 83 ? 6.380 11.545 -20.291 1.00 59.97 83 SER A CA 1
ATOM 606 C C . SER A 1 83 ? 7.712 12.109 -20.771 1.00 59.97 83 SER A C 1
ATOM 608 O O . SER A 1 83 ? 8.635 12.253 -19.971 1.00 59.97 83 SER A O 1
ATOM 610 N N . LYS A 1 84 ? 7.829 12.353 -22.078 1.00 51.59 84 LYS A N 1
ATOM 611 C CA . LYS A 1 84 ? 8.868 13.240 -22.608 1.00 51.59 84 LYS A CA 1
ATOM 612 C C . LYS A 1 84 ? 8.541 14.686 -22.269 1.00 51.59 84 LYS A C 1
ATOM 614 O O . LYS A 1 84 ? 7.330 14.985 -22.153 1.00 51.59 84 LYS A O 1
#

Solvent-accessible surface area (backbone atoms only — not comparable to full-atom values): 6070 Å² total; per-residue (Å²): 135,89,88,78,90,77,86,52,66,56,51,99,88,41,61,66,62,84,77,97,50,67,55,78,79,35,69,88,67,57,70,78,79,68,96,74,92,81,87,82,88,73,89,80,80,81,83,64,54,97,79,60,62,73,44,80,45,70,51,72,50,77,45,72,47,97,90,66,53,74,49,76,48,78,49,69,84,42,69,50,73,83,82,128